Protein AF-A0AAN6Z6A6-F1 (afdb_monomer)

Organism: NCBI:txid2587402

Nearest PDB structures (foldseek):
  5eo2-assembly1_D  TM=9.305E-01  e=2.992E-02  Staphylococcus aureus subsp. aureus Mu50
  5t06-assembly1_B  TM=8.070E-01  e=2.673E-02  Escherichia coli O157:H7
  4xy5-assembly1_A  TM=9.570E-01  e=7.783E-02  Streptococcus pneumoniae TIGR4
  5t06-assembly1_C  TM=8.502E-01  e=4.963E-02  Escherichia coli O157:H7
  6fdg-assembly1_D  TM=7.939E-01  e=9.214E-02  Staphylococcus aureus

pLDDT: mean 92.8, std 11.17, range [57.12, 98.62]

Sequence (61 aa):
MTISFLKPARLPGAFIVRARVVKKQGRKLWVRGTLEDGDGEVKAESEALLMDQTPGRRSKL

InterPro domains:
  IPR006683 Thioesterase domain [PF03061] (1-42)
  IPR029069 HotDog domain superfamily [SSF54637] (1-51)
  IPR052061 Post-transcriptional expression and antimicrobial biosynthesis protein [PTHR47260] (2-54)

Radius of gyration: 14.77 Å; Cα contacts (8 Å, |Δi|>4): 111; chains: 1; bounding box: 34×18×36 Å

Mean predicted aligned error: 4.65 Å

Solvent-accessible surface area (backbone atoms only — not comparable to full-atom values): 3796 Å² total; per-residue (Å²): 112,50,74,49,79,72,45,87,84,70,78,91,70,65,70,49,77,50,73,45,79,78,45,73,59,91,48,41,33,34,32,42,34,41,33,23,42,86,86,67,50,68,25,30,41,34,44,33,76,45,72,63,77,71,76,100,57,90,74,93,119

Structure (mmCIF, N/CA/C/O backbone):
data_AF-A0AAN6Z6A6-F1
#
_entry.id   AF-A0AAN6Z6A6-F1
#
l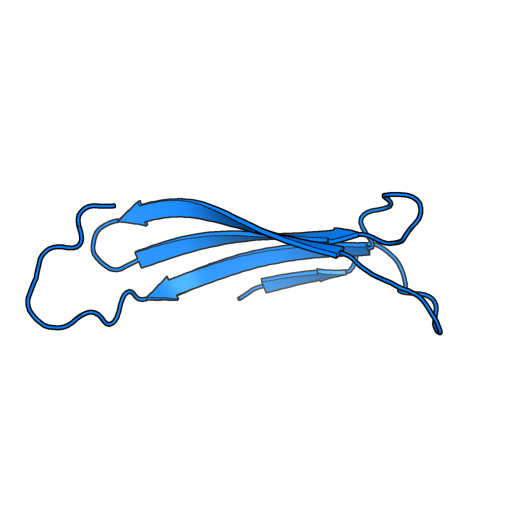oop_
_atom_site.group_PDB
_atom_site.id
_atom_site.type_symbol
_atom_site.label_atom_id
_atom_site.label_alt_id
_atom_site.label_comp_id
_atom_site.label_asym_id
_atom_site.label_entity_id
_atom_site.label_seq_id
_atom_site.pdbx_PDB_ins_code
_atom_s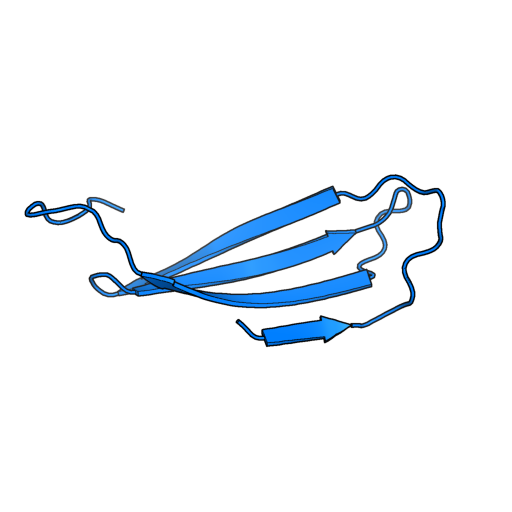ite.Cartn_x
_atom_site.Cartn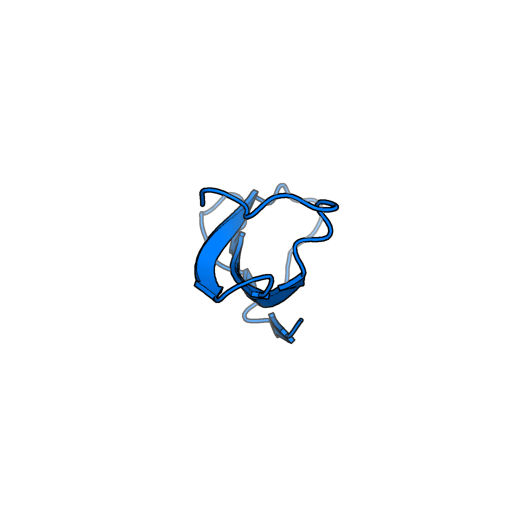_y
_atom_site.Cartn_z
_atom_site.occupancy
_atom_site.B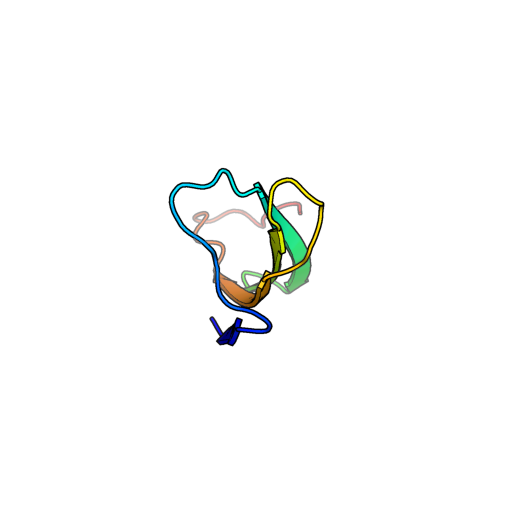_iso_or_equiv
_atom_site.auth_seq_id
_atom_site.auth_comp_id
_atom_site.auth_asym_id
_atom_site.auth_atom_id
_atom_site.pdbx_PDB_model_num
ATOM 1 N N . MET A 1 1 ? 2.805 4.925 9.627 1.00 94.94 1 MET A N 1
ATOM 2 C CA . MET A 1 1 ? 2.716 4.427 8.239 1.00 94.94 1 MET A CA 1
ATOM 3 C C . MET A 1 1 ? 4.044 3.787 7.916 1.00 94.94 1 MET A C 1
ATOM 5 O O . MET A 1 1 ? 5.059 4.365 8.284 1.00 94.94 1 MET A O 1
ATOM 9 N N . THR A 1 2 ? 4.020 2.632 7.269 1.00 98.19 2 THR A N 1
ATOM 10 C CA . THR A 1 2 ? 5.208 1.885 6.853 1.00 98.19 2 THR A CA 1
ATOM 11 C C . THR A 1 2 ? 5.097 1.616 5.359 1.00 98.19 2 THR A C 1
ATOM 13 O O . THR A 1 2 ? 4.008 1.306 4.875 1.00 98.19 2 THR A O 1
ATOM 16 N N . ILE A 1 3 ? 6.201 1.777 4.631 1.00 98.38 3 ILE A N 1
ATOM 17 C CA . ILE A 1 3 ? 6.262 1.600 3.177 1.00 98.38 3 ILE A CA 1
ATOM 18 C C . ILE A 1 3 ? 7.381 0.613 2.863 1.00 98.38 3 ILE A C 1
ATOM 20 O O . ILE A 1 3 ? 8.496 0.758 3.363 1.00 98.38 3 ILE A O 1
ATOM 24 N N . SER A 1 4 ? 7.080 -0.358 2.009 1.00 98.38 4 SER A N 1
ATOM 25 C CA . SER A 1 4 ? 8.047 -1.276 1.423 1.00 98.38 4 SER A CA 1
ATOM 26 C C . SER A 1 4 ? 8.288 -0.865 -0.024 1.00 98.38 4 SER A C 1
ATOM 28 O O . SER A 1 4 ? 7.397 -0.970 -0.866 1.00 98.38 4 SER A O 1
ATOM 30 N N . PHE A 1 5 ? 9.493 -0.379 -0.311 1.00 98.06 5 PHE A N 1
ATOM 31 C CA . PHE A 1 5 ? 9.923 -0.061 -1.670 1.00 98.06 5 PHE A CA 1
ATOM 32 C C . PHE A 1 5 ? 10.404 -1.342 -2.342 1.00 98.06 5 PHE A C 1
ATOM 34 O O . PHE A 1 5 ? 11.423 -1.906 -1.949 1.00 98.06 5 PHE A O 1
ATOM 41 N N . LEU A 1 6 ? 9.644 -1.816 -3.325 1.00 98.12 6 LEU A N 1
ATOM 42 C CA . LEU A 1 6 ? 9.916 -3.077 -4.005 1.00 98.12 6 LEU A CA 1
ATOM 43 C C . LEU A 1 6 ? 10.843 -2.865 -5.201 1.00 98.12 6 LEU A C 1
ATOM 45 O O . LEU A 1 6 ? 11.747 -3.665 -5.434 1.00 98.12 6 LEU A O 1
ATOM 49 N N . LYS A 1 7 ? 10.606 -1.797 -5.975 1.00 97.50 7 LYS A N 1
ATOM 50 C CA . LYS A 1 7 ? 11.322 -1.499 -7.223 1.00 97.50 7 LYS A CA 1
ATOM 51 C C . LYS A 1 7 ? 11.465 0.013 -7.435 1.00 97.50 7 LYS A C 1
ATOM 53 O O . LYS A 1 7 ? 10.597 0.769 -6.994 1.00 97.50 7 LYS A O 1
ATOM 58 N N . PRO A 1 8 ? 12.515 0.478 -8.138 1.00 96.81 8 PRO A N 1
ATOM 59 C CA . PRO A 1 8 ? 12.665 1.892 -8.466 1.00 96.81 8 PRO A CA 1
ATOM 60 C C . PRO A 1 8 ? 11.510 2.419 -9.329 1.00 96.81 8 PRO A C 1
ATOM 62 O O . PRO A 1 8 ? 11.127 1.795 -10.321 1.00 96.81 8 PRO A O 1
ATOM 65 N N . ALA A 1 9 ? 11.004 3.604 -8.991 1.00 95.00 9 ALA A N 1
ATOM 66 C CA . ALA A 1 9 ? 10.099 4.364 -9.846 1.00 95.00 9 ALA A CA 1
ATOM 67 C C . ALA A 1 9 ? 10.917 5.123 -10.903 1.00 95.00 9 ALA A C 1
ATOM 69 O O . ALA A 1 9 ? 11.758 5.955 -10.560 1.00 95.00 9 ALA A O 1
ATOM 70 N N . ARG A 1 10 ? 10.705 4.820 -12.188 1.00 93.75 10 ARG A N 1
ATOM 71 C CA . ARG A 1 10 ? 11.405 5.495 -13.292 1.00 93.75 10 ARG A CA 1
ATOM 72 C C . ARG A 1 10 ? 10.689 6.789 -13.660 1.00 93.75 10 ARG A C 1
ATOM 74 O O . ARG A 1 10 ? 9.469 6.802 -13.781 1.00 93.75 10 ARG A O 1
ATOM 81 N N . LEU A 1 11 ? 11.458 7.859 -13.838 1.00 94.19 11 LEU A N 1
ATOM 82 C CA . LEU A 1 11 ? 10.947 9.187 -14.165 1.00 94.19 11 LEU A CA 1
ATOM 83 C C . LEU A 1 11 ? 11.509 9.677 -15.513 1.00 94.19 11 LEU A C 1
ATOM 85 O O . LEU A 1 11 ? 12.657 9.357 -15.826 1.00 94.19 11 LEU A O 1
ATOM 89 N N . PRO A 1 12 ? 10.739 10.477 -16.278 1.00 94.31 12 PRO A N 1
ATOM 90 C CA . PRO A 1 12 ? 9.333 10.816 -16.034 1.00 94.31 12 PRO A CA 1
ATOM 91 C C . PRO A 1 12 ? 8.415 9.601 -16.263 1.00 94.31 12 PRO A C 1
ATOM 93 O O . PRO A 1 12 ? 8.720 8.727 -17.067 1.00 94.31 12 PRO A O 1
ATOM 96 N N . GLY A 1 13 ? 7.294 9.537 -15.546 1.00 91.50 13 GLY A N 1
ATOM 97 C CA . GLY A 1 13 ? 6.344 8.431 -15.655 1.00 91.50 13 GLY A CA 1
ATOM 98 C C . GLY A 1 13 ? 5.032 8.734 -14.939 1.00 91.50 13 GLY A C 1
ATOM 99 O O . GLY A 1 13 ? 5.011 9.510 -13.982 1.00 91.50 13 GLY A O 1
ATOM 100 N N . ALA A 1 14 ? 3.940 8.140 -15.419 1.00 95.94 14 ALA A N 1
ATOM 101 C CA . ALA A 1 14 ? 2.651 8.165 -14.740 1.00 95.94 14 ALA A CA 1
ATOM 102 C C . ALA A 1 14 ? 2.539 6.963 -13.797 1.00 95.94 14 ALA A C 1
ATOM 104 O O . ALA A 1 14 ? 2.950 5.855 -14.141 1.00 95.94 14 ALA A O 1
ATOM 105 N N . PHE A 1 15 ? 1.961 7.191 -12.620 1.00 97.69 15 PHE A N 1
ATOM 106 C CA . PHE A 1 15 ? 1.767 6.163 -11.606 1.00 97.69 15 PHE A CA 1
ATOM 107 C C . PHE A 1 15 ? 0.341 6.206 -11.072 1.00 97.69 15 PHE A C 1
ATOM 109 O O . PHE A 1 15 ? -0.257 7.277 -10.946 1.00 97.69 15 PHE A O 1
ATOM 116 N N . ILE A 1 16 ? -0.179 5.040 -10.706 1.00 97.88 16 ILE A N 1
ATOM 117 C CA . ILE A 1 16 ? -1.451 4.888 -10.012 1.00 97.88 16 ILE A CA 1
ATOM 118 C C . ILE A 1 16 ? -1.164 4.515 -8.562 1.00 97.88 16 ILE A C 1
ATOM 120 O O . ILE A 1 16 ? -0.469 3.543 -8.277 1.00 97.88 16 ILE A O 1
ATOM 124 N N . 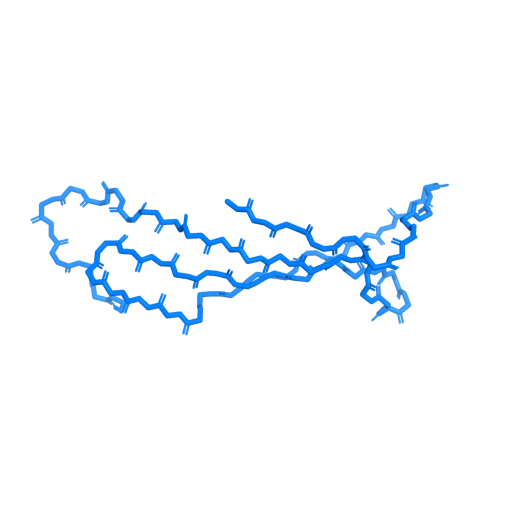VAL A 1 17 ? -1.762 5.262 -7.637 1.00 97.75 17 VAL A N 1
ATOM 125 C CA . VAL A 1 17 ? -1.813 4.885 -6.224 1.00 97.75 17 VAL A CA 1
ATOM 126 C C . VAL A 1 17 ? -3.208 4.369 -5.915 1.00 97.75 17 VAL A C 1
ATOM 128 O O . VAL A 1 17 ? -4.193 5.080 -6.117 1.00 97.75 17 VAL A O 1
ATOM 131 N N . ARG A 1 18 ? -3.304 3.146 -5.391 1.00 96.94 18 ARG A N 1
ATOM 132 C CA . ARG A 1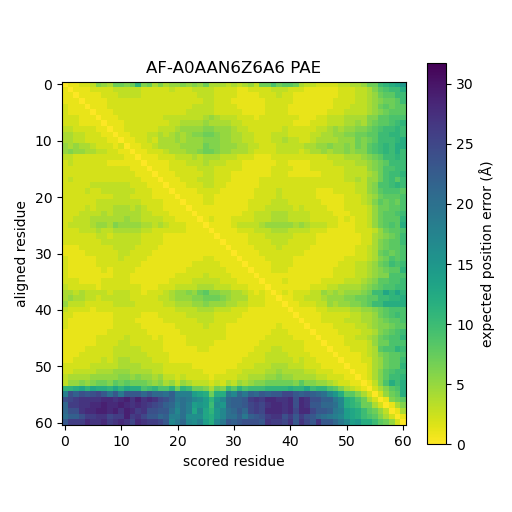 18 ? -4.562 2.598 -4.869 1.00 96.94 18 ARG A CA 1
ATOM 133 C C . ARG A 1 18 ? -4.425 2.359 -3.385 1.00 96.94 18 ARG A C 1
ATOM 135 O O . ARG A 1 18 ? -3.452 1.762 -2.949 1.00 96.94 18 ARG A O 1
ATOM 142 N N . ALA A 1 19 ? -5.409 2.798 -2.611 1.00 97.38 19 ALA A N 1
ATOM 143 C CA . ALA A 1 19 ? -5.462 2.557 -1.178 1.00 97.38 19 ALA A CA 1
ATOM 144 C C . ALA A 1 19 ? -6.864 2.110 -0.769 1.00 97.38 19 ALA A C 1
ATOM 146 O O . ALA A 1 19 ? -7.863 2.617 -1.276 1.00 97.38 19 ALA A O 1
ATOM 147 N N . ARG A 1 20 ? -6.939 1.158 0.163 1.00 97.75 20 ARG A N 1
ATOM 148 C CA . ARG A 1 20 ? -8.204 0.650 0.704 1.00 97.75 20 ARG A CA 1
ATOM 149 C C . ARG A 1 20 ? -8.128 0.465 2.210 1.00 97.75 20 ARG A C 1
ATOM 151 O O . ARG A 1 20 ? -7.120 -0.013 2.731 1.00 97.75 20 ARG A O 1
ATOM 158 N N . VAL A 1 21 ? -9.216 0.800 2.901 1.00 97.88 21 VAL A N 1
ATOM 159 C CA . VAL A 1 21 ? -9.399 0.434 4.309 1.00 97.88 21 VAL A CA 1
ATOM 160 C C . VAL A 1 21 ? -9.608 -1.077 4.370 1.00 97.88 21 VAL A C 1
ATOM 162 O O . VAL A 1 21 ? -10.547 -1.599 3.778 1.00 97.88 21 VAL A O 1
ATOM 165 N N . VAL A 1 22 ? -8.724 -1.784 5.069 1.00 98.12 22 VAL A N 1
ATOM 166 C CA . VAL A 1 22 ? -8.802 -3.244 5.243 1.00 98.12 22 VAL A CA 1
ATOM 167 C C . VAL A 1 22 ? -9.410 -3.642 6.583 1.00 98.12 22 VAL A C 1
ATOM 169 O O . VAL A 1 22 ? -9.860 -4.772 6.745 1.00 98.12 22 VAL A O 1
ATOM 172 N N . LYS A 1 23 ? -9.419 -2.730 7.560 1.00 97.62 23 LYS A N 1
ATOM 173 C CA . LYS A 1 23 ? -10.003 -2.967 8.881 1.00 97.62 23 LYS A CA 1
ATOM 174 C C . LYS A 1 23 ? -10.364 -1.648 9.545 1.00 97.62 23 LYS A C 1
ATOM 176 O O . LYS A 1 23 ? -9.609 -0.682 9.452 1.00 97.62 23 LYS A O 1
ATOM 181 N N . LYS A 1 24 ? -11.463 -1.639 10.296 1.00 96.25 24 LYS A N 1
ATOM 182 C CA . LYS A 1 24 ? -11.812 -0.563 11.224 1.00 96.25 24 LYS A CA 1
ATOM 183 C C . LYS A 1 24 ? -12.082 -1.132 12.612 1.00 96.25 24 LYS A C 1
ATOM 185 O O . LYS A 1 24 ? -12.765 -2.142 12.748 1.00 96.25 24 LYS A O 1
ATOM 190 N N . GLN A 1 25 ? -11.545 -0.491 13.646 1.00 96.62 25 GLN A N 1
ATOM 191 C CA . GLN A 1 25 ? -11.866 -0.784 15.047 1.00 96.62 25 GLN A CA 1
ATOM 192 C C . GLN A 1 25 ? -11.977 0.522 15.828 1.00 96.62 25 GLN A C 1
ATOM 194 O O . GLN A 1 25 ? -10.983 1.202 16.089 1.00 96.62 25 GLN A O 1
ATOM 199 N N . GLY A 1 26 ? -13.203 0.891 16.198 1.00 93.75 26 GLY A N 1
ATOM 200 C CA . GLY A 1 26 ? -13.472 2.199 16.788 1.00 93.75 26 GLY A CA 1
ATOM 201 C C . GLY A 1 26 ? -13.035 3.315 15.838 1.00 93.75 26 GLY A C 1
ATOM 202 O O . GLY A 1 26 ? -13.533 3.405 14.719 1.00 93.75 26 GLY A O 1
ATOM 203 N N . ARG A 1 27 ? -12.085 4.143 16.285 1.00 93.81 27 ARG A N 1
ATOM 204 C CA . ARG A 1 27 ? -11.501 5.234 15.485 1.00 93.81 27 ARG A CA 1
ATOM 205 C C . ARG A 1 27 ? -10.262 4.827 14.689 1.00 93.81 27 ARG A C 1
ATOM 207 O O . ARG A 1 27 ? -9.706 5.661 13.992 1.00 93.81 27 ARG A O 1
ATOM 214 N N . LYS A 1 28 ? -9.803 3.581 14.801 1.00 97.25 28 LYS A N 1
ATOM 215 C CA . LYS A 1 28 ? -8.623 3.087 14.085 1.00 97.25 28 LYS A CA 1
ATOM 216 C C . LYS A 1 28 ? -9.031 2.538 12.723 1.00 97.25 28 LYS A C 1
ATOM 218 O O . LYS A 1 28 ? -9.893 1.662 12.664 1.00 97.25 28 LYS A O 1
ATOM 223 N N . LEU A 1 29 ? -8.387 3.012 11.663 1.00 98.19 29 LEU A N 1
ATOM 224 C CA . LEU A 1 29 ? -8.529 2.537 10.289 1.00 98.19 29 LEU A CA 1
ATOM 225 C C . LEU A 1 29 ? -7.184 1.971 9.833 1.00 98.19 29 LEU A C 1
ATOM 227 O O . LEU A 1 29 ? -6.204 2.706 9.758 1.00 98.19 29 LEU A O 1
ATOM 231 N N . TRP A 1 30 ? -7.124 0.683 9.516 1.00 98.44 30 TRP A N 1
ATOM 232 C CA . TRP A 1 30 ? -5.961 0.096 8.858 1.00 98.44 30 TRP A CA 1
ATOM 233 C C . TRP A 1 30 ? -6.165 0.194 7.356 1.00 98.44 30 TRP A C 1
ATOM 235 O O . TRP A 1 30 ? -7.199 -0.233 6.838 1.00 98.44 30 TRP A O 1
ATOM 245 N N . VAL A 1 31 ? -5.181 0.748 6.666 1.00 98.50 31 VAL A N 1
ATOM 246 C CA . VAL A 1 31 ? -5.197 0.991 5.227 1.00 98.50 31 VAL A CA 1
ATOM 247 C C . VAL A 1 31 ? -4.028 0.252 4.599 1.00 98.50 31 VAL A C 1
ATOM 249 O O . VAL A 1 31 ? -2.922 0.283 5.137 1.00 98.50 31 VAL A O 1
ATOM 252 N N . ARG A 1 32 ? -4.279 -0.397 3.461 1.00 98.50 32 ARG A N 1
ATOM 253 C CA . ARG A 1 32 ? -3.232 -0.928 2.583 1.00 98.50 32 ARG A CA 1
ATOM 254 C C . ARG A 1 32 ? -3.204 -0.150 1.283 1.00 98.50 32 ARG A C 1
ATOM 256 O O . ARG A 1 32 ? -4.277 0.140 0.747 1.00 98.50 32 ARG A O 1
ATOM 263 N N . GLY A 1 33 ? -2.008 0.156 0.795 1.00 98.38 33 GLY A N 1
ATOM 264 C CA . GLY A 1 33 ? -1.806 0.854 -0.466 1.00 98.38 33 GLY A CA 1
ATOM 265 C C . GLY A 1 33 ? -0.811 0.165 -1.395 1.00 98.38 33 GLY A C 1
ATOM 266 O O . GLY A 1 33 ? 0.097 -0.519 -0.930 1.00 98.38 33 GLY A O 1
ATOM 267 N N . THR A 1 34 ? -0.982 0.376 -2.698 1.00 98.38 34 THR A N 1
ATOM 268 C CA . THR A 1 34 ? -0.023 0.020 -3.751 1.00 98.38 34 THR A CA 1
ATOM 269 C C . THR A 1 34 ? 0.295 1.250 -4.598 1.00 98.38 34 THR A C 1
ATOM 271 O O . THR A 1 34 ? -0.564 2.110 -4.813 1.00 98.38 34 THR A O 1
ATOM 274 N N . LEU A 1 35 ? 1.542 1.339 -5.057 1.00 98.25 35 LEU A N 1
ATOM 275 C CA . LEU A 1 35 ? 1.999 2.256 -6.098 1.00 98.25 35 LEU A CA 1
ATOM 276 C C . LEU A 1 35 ? 2.346 1.421 -7.329 1.00 98.25 35 LEU A C 1
ATOM 278 O O . LEU A 1 35 ? 3.248 0.591 -7.254 1.00 98.25 35 LEU A O 1
ATOM 282 N N . GLU A 1 36 ? 1.662 1.656 -8.439 1.00 98.12 36 GLU A N 1
ATOM 283 C CA . GLU A 1 36 ? 1.834 0.930 -9.700 1.00 98.12 36 GLU A CA 1
ATOM 284 C C . GLU A 1 36 ? 2.227 1.885 -10.824 1.00 98.12 36 GLU A C 1
ATOM 286 O O . GLU A 1 36 ? 1.783 3.033 -10.841 1.00 98.12 36 GLU A O 1
ATOM 291 N N . ASP A 1 37 ? 3.073 1.433 -11.747 1.00 96.94 37 ASP A N 1
ATOM 292 C CA . ASP A 1 37 ? 3.405 2.183 -12.962 1.00 96.94 37 ASP A CA 1
ATOM 293 C C . ASP A 1 37 ? 2.422 1.902 -14.114 1.00 96.94 37 ASP A C 1
ATOM 295 O O . ASP A 1 37 ? 1.421 1.201 -13.950 1.00 96.94 37 ASP A O 1
ATOM 299 N N . GLY A 1 38 ? 2.695 2.483 -15.286 1.00 93.81 38 GLY A N 1
ATOM 300 C CA . GLY A 1 38 ? 1.864 2.328 -16.484 1.00 93.81 38 GLY A CA 1
ATOM 301 C C . GLY A 1 38 ? 1.772 0.897 -17.029 1.00 93.81 38 GLY A C 1
ATOM 302 O O . GLY A 1 38 ? 0.812 0.596 -17.734 1.00 93.81 38 GLY A O 1
ATOM 303 N N . ASP A 1 39 ? 2.706 0.019 -16.659 1.00 92.81 39 ASP A N 1
ATOM 304 C CA . ASP A 1 39 ? 2.721 -1.394 -17.051 1.00 92.81 39 ASP A CA 1
ATOM 305 C C . ASP A 1 39 ? 2.014 -2.288 -16.010 1.00 92.81 39 ASP A C 1
ATOM 307 O O . ASP A 1 39 ? 1.946 -3.509 -16.160 1.00 92.81 39 ASP A O 1
ATOM 311 N N . GLY A 1 40 ? 1.471 -1.687 -14.942 1.00 92.69 40 GLY A N 1
ATOM 312 C CA . GLY A 1 40 ? 0.818 -2.390 -13.839 1.00 92.69 40 GLY A CA 1
ATOM 313 C C . GLY A 1 40 ? 1.793 -3.001 -12.827 1.00 92.69 40 GLY A C 1
ATOM 314 O O . GLY A 1 40 ? 1.383 -3.812 -11.995 1.00 92.69 40 GLY A O 1
ATOM 315 N N . GLU A 1 41 ? 3.080 -2.638 -12.862 1.00 96.62 41 GLU A N 1
ATOM 316 C CA . GLU A 1 41 ? 4.073 -3.169 -11.933 1.00 96.62 41 GLU A CA 1
ATOM 317 C C . GLU A 1 41 ? 4.041 -2.420 -10.595 1.00 96.62 41 GLU A C 1
ATOM 319 O O . GLU A 1 41 ? 4.260 -1.207 -10.529 1.00 96.62 41 GLU A O 1
ATOM 324 N N . VAL A 1 42 ? 3.846 -3.161 -9.498 1.00 97.94 42 VAL A N 1
ATOM 325 C CA . VAL A 1 42 ? 3.891 -2.603 -8.141 1.00 97.94 42 VAL A CA 1
ATOM 326 C C . VAL A 1 42 ? 5.327 -2.202 -7.783 1.00 97.94 42 VAL A C 1
ATOM 328 O O . VAL A 1 42 ? 6.226 -3.037 -7.666 1.00 97.94 42 VAL A O 1
ATOM 331 N N . LYS A 1 43 ? 5.539 -0.902 -7.575 1.00 98.38 43 LYS A N 1
ATOM 332 C CA . LYS A 1 43 ? 6.816 -0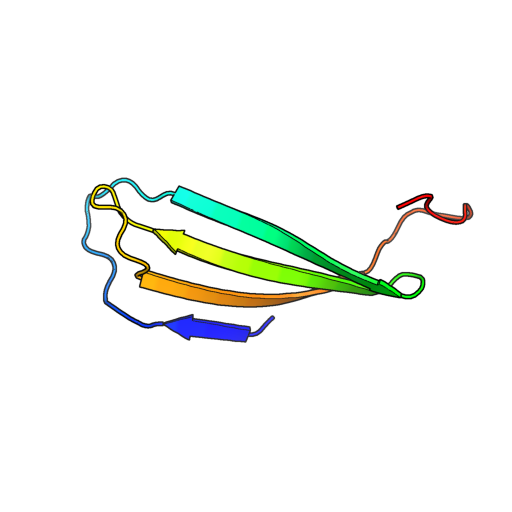.301 -7.156 1.00 98.38 43 LYS A CA 1
ATOM 333 C C . LYS A 1 43 ? 6.951 -0.206 -5.649 1.00 98.38 43 LYS A C 1
ATOM 335 O O . LYS A 1 43 ? 8.058 -0.302 -5.122 1.00 98.38 43 LYS A O 1
ATOM 340 N N . ALA A 1 44 ? 5.835 -0.015 -4.957 1.00 98.62 44 ALA A N 1
ATOM 341 C CA . ALA A 1 44 ? 5.798 0.075 -3.508 1.00 98.62 44 ALA A CA 1
ATOM 342 C C . ALA A 1 44 ? 4.463 -0.423 -2.957 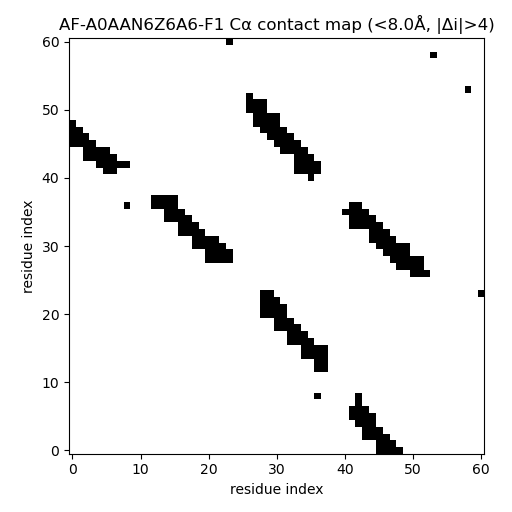1.00 98.62 44 ALA A C 1
ATOM 344 O O . ALA A 1 44 ? 3.411 -0.239 -3.572 1.00 98.62 44 ALA A O 1
ATOM 345 N N . GLU A 1 45 ? 4.521 -0.980 -1.755 1.00 98.56 45 GLU A N 1
ATOM 346 C CA . GLU A 1 45 ? 3.357 -1.323 -0.945 1.00 98.56 45 GLU A CA 1
ATOM 347 C C . GLU A 1 45 ? 3.409 -0.558 0.373 1.00 98.56 45 GLU A C 1
ATOM 349 O O . GLU A 1 45 ? 4.485 -0.213 0.870 1.00 98.56 45 GLU A O 1
ATOM 354 N N . SER A 1 46 ? 2.248 -0.264 0.950 1.00 98.62 46 SER A N 1
ATOM 355 C CA . SER A 1 46 ? 2.172 0.453 2.217 1.00 98.62 46 SER A CA 1
ATOM 356 C C . SER A 1 46 ? 1.114 -0.106 3.150 1.00 98.62 46 SER A C 1
ATOM 358 O O . SER A 1 46 ? 0.048 -0.565 2.735 1.00 98.62 46 SER A O 1
ATOM 360 N N . GLU A 1 47 ? 1.408 -0.001 4.443 1.00 98.44 47 GLU A N 1
ATOM 361 C CA . GLU A 1 47 ? 0.451 -0.200 5.520 1.00 98.44 47 GLU A CA 1
ATOM 362 C C . GLU A 1 47 ? 0.396 1.060 6.392 1.00 98.44 47 GLU A C 1
ATOM 364 O O . GLU A 1 47 ? 1.413 1.624 6.815 1.00 98.44 47 GLU A O 1
ATOM 369 N N . ALA A 1 48 ? -0.814 1.528 6.682 1.00 98.44 48 ALA A N 1
ATOM 370 C CA . ALA A 1 48 ? -1.033 2.701 7.513 1.00 98.44 48 ALA A CA 1
ATOM 371 C C . ALA A 1 48 ? -2.126 2.455 8.550 1.00 98.44 48 ALA A C 1
ATOM 373 O O . ALA A 1 48 ? -3.119 1.781 8.289 1.00 98.44 48 ALA A O 1
ATOM 374 N N . LEU A 1 49 ? -1.945 3.057 9.724 1.00 98.06 49 LEU A N 1
ATOM 375 C CA . LEU A 1 49 ? -2.989 3.235 10.720 1.00 98.06 49 LEU A CA 1
ATOM 376 C C . LEU A 1 49 ? -3.411 4.704 10.680 1.00 98.06 49 LEU A C 1
ATOM 378 O O . LEU A 1 49 ? -2.606 5.578 11.000 1.00 98.06 49 LEU A O 1
ATOM 382 N N . LEU A 1 50 ? -4.649 4.968 10.279 1.00 97.38 50 LEU A N 1
ATOM 383 C CA . LEU A 1 50 ? -5.262 6.292 10.303 1.00 97.38 50 LEU A CA 1
ATOM 384 C C . LEU A 1 50 ? -6.266 6.377 11.455 1.00 97.38 50 LEU A C 1
ATOM 386 O O . LEU A 1 50 ? -6.856 5.372 11.860 1.00 97.38 50 LEU A O 1
ATOM 390 N N . MET A 1 51 ? -6.457 7.584 11.981 1.00 96.12 51 MET A N 1
ATOM 391 C CA . MET A 1 51 ? -7.424 7.858 13.040 1.00 96.12 51 MET A CA 1
ATOM 392 C C . MET A 1 51 ? -8.606 8.646 12.478 1.00 96.12 51 MET A C 1
ATOM 394 O O . MET A 1 51 ? -8.417 9.722 11.919 1.00 96.12 51 MET A O 1
ATOM 398 N N . ASP A 1 52 ? -9.819 8.129 12.660 1.00 94.19 52 ASP A N 1
ATOM 399 C CA . ASP A 1 52 ? -11.063 8.847 12.388 1.00 94.19 52 ASP A CA 1
ATOM 400 C C . ASP A 1 52 ? -11.228 9.983 13.413 1.00 94.19 52 ASP A C 1
ATOM 402 O O . ASP A 1 52 ? -11.407 9.738 14.611 1.00 94.19 52 ASP A O 1
ATOM 406 N N . GLN A 1 53 ? -11.126 11.225 12.934 1.00 92.75 53 GLN A N 1
ATOM 407 C CA . GLN A 1 53 ? -11.227 12.449 13.737 1.00 92.75 53 GLN A CA 1
ATOM 408 C C . GLN A 1 53 ? -12.647 13.029 13.769 1.00 92.75 53 GLN A C 1
ATOM 410 O O . GLN A 1 53 ? -12.842 14.123 14.294 1.00 92.75 53 GLN A O 1
ATOM 415 N N . THR A 1 54 ? -13.647 12.326 13.226 1.00 88.31 54 THR A N 1
ATOM 416 C CA . THR A 1 54 ? -15.027 12.823 13.207 1.00 88.31 54 THR A CA 1
ATOM 417 C C . THR A 1 54 ? -15.517 13.079 14.645 1.00 88.31 54 THR A C 1
ATOM 419 O O . THR A 1 54 ? -15.538 12.148 15.463 1.00 8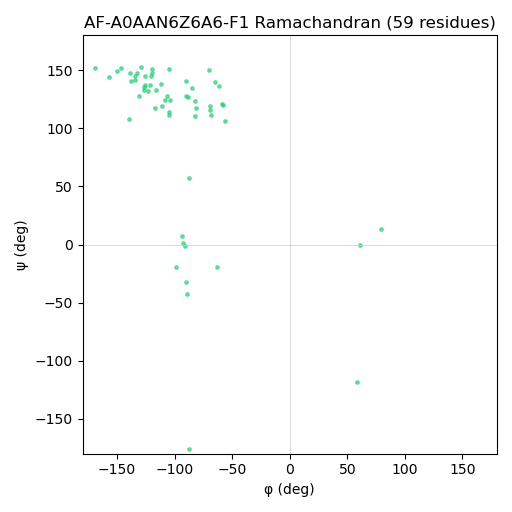8.31 54 THR A O 1
ATOM 422 N N . PRO A 1 55 ? -15.913 14.318 14.999 1.00 81.81 55 PRO A N 1
ATOM 423 C CA . PRO A 1 55 ? -16.372 14.635 16.348 1.00 81.81 55 PRO A CA 1
ATOM 424 C C . PRO A 1 55 ? -17.673 13.902 16.701 1.00 81.81 55 PRO A C 1
ATOM 426 O O . PRO A 1 55 ? -18.584 13.801 15.885 1.00 81.81 55 PRO A O 1
ATOM 429 N N . GLY A 1 56 ? -17.783 13.418 17.942 1.00 67.38 56 GLY A N 1
ATOM 430 C CA . GLY A 1 56 ? -19.061 13.173 18.633 1.00 67.38 56 GLY A CA 1
ATOM 431 C C . GLY A 1 56 ? -20.075 12.172 18.052 1.00 67.38 56 GLY A C 1
ATOM 432 O O . GLY A 1 56 ? -21.110 11.968 18.678 1.00 67.38 56 GLY A O 1
ATOM 433 N N . ARG A 1 57 ? -19.830 11.503 16.918 1.00 61.31 57 ARG A N 1
ATOM 434 C CA . ARG A 1 57 ? -20.790 10.551 16.330 1.00 61.31 57 ARG A CA 1
ATOM 435 C C . ARG A 1 57 ? -20.096 9.238 15.983 1.00 61.31 57 ARG A C 1
ATOM 437 O O . ARG A 1 57 ? -19.074 9.236 15.307 1.00 61.31 57 ARG A O 1
ATOM 444 N N . ARG A 1 58 ? -20.636 8.105 16.457 1.00 59.66 58 ARG A N 1
ATOM 445 C CA . ARG A 1 58 ? -20.166 6.763 16.059 1.00 59.66 58 ARG A CA 1
ATOM 446 C C . ARG A 1 58 ? -20.238 6.656 14.529 1.00 59.66 58 ARG A C 1
ATOM 448 O O . ARG A 1 58 ? -21.324 6.576 13.965 1.00 59.66 58 ARG A O 1
ATOM 455 N N . SER A 1 59 ? -19.076 6.695 13.886 1.00 58.84 59 SER A N 1
ATOM 456 C CA . SER A 1 59 ? -18.886 6.534 12.443 1.00 58.84 59 SER A CA 1
ATOM 457 C C . SER A 1 59 ? -19.448 5.179 11.984 1.00 58.84 59 SER A C 1
ATOM 459 O O . SER A 1 59 ? -19.005 4.143 12.485 1.00 58.84 59 SER A O 1
ATOM 461 N N . LYS A 1 60 ? -20.433 5.187 11.069 1.00 57.12 60 LYS A N 1
ATOM 462 C CA . LYS A 1 60 ? -21.085 4.004 10.461 1.00 57.12 60 LYS A CA 1
ATOM 463 C C . LYS A 1 60 ? -20.327 3.522 9.212 1.00 57.12 60 LYS A C 1
ATOM 465 O O . LYS A 1 60 ? -20.878 3.486 8.118 1.00 57.12 60 LYS A O 1
ATOM 470 N N . LEU A 1 61 ? -19.051 3.212 9.395 1.00 57.19 61 LEU A N 1
ATOM 471 C CA . LEU A 1 61 ? -18.268 2.404 8.452 1.00 57.19 61 LEU A CA 1
ATOM 472 C C . LEU A 1 61 ? -17.959 1.079 9.126 1.00 57.19 61 LEU A C 1
ATOM 474 O O . LEU A 1 61 ? -17.650 1.165 10.343 1.00 57.19 61 LEU A O 1
#

Foldseek 3Di:
DDKDFDADDDPPFDKDKDKDFPDDDFQWTWMKIFIATPVRDTRMIDIDIDGRPDPDDRDPD

Secondary structure (DSSP, 8-state):
-EEEE-SPPPSS--EEEEEEEEEEETTEEEEEEEEEETT--EEEEEEEEEE----SS----